Protein AF-A0A2L0GN59-F1 (afdb_monomer)

pLDDT: mean 80.86, std 14.69, range [40.16, 97.25]

Secondary structure (DSSP, 8-state):
-----GGG-TT-HHHHHHHHHHHHTS--TTHHHHHHHHHHHHHHHHHHHHT------PPPP-------S-TT--HHHHHHHHHHHHHHHHHHHHHHHHHHHHHHHHHHHHHHHTT--HHHHHHHHHHHHHHHHHHHHHHHHHHHHHHHHHHTS--------

Sequence (161 aa):
MAFKSLSKSRFNPVGGFADFWNEFRRPNPYRWPILAASVLPVAGILYWALDQQFYGEPERPRITYITTLEEGRSDAEIMAELVANQEVKDLRAAEEARIAARKKDMYKALGRAAGMDVEEIERKAEAERAAEKAAADRRREEAANASTNASAAPVQESAEQ

Radius of gyration: 37.27 Å; Cα contacts (8 Å, |Δi|>4): 10; chains: 1; bounding box: 92×48×72 Å

Structure (mmCIF, N/CA/C/O backbone):
data_AF-A0A2L0GN59-F1
#
_entry.id   AF-A0A2L0GN59-F1
#
loop_
_atom_site.group_PDB
_atom_site.id
_atom_site.type_symbol
_atom_site.label_atom_id
_atom_site.label_alt_id
_atom_site.label_comp_id
_atom_site.label_asym_id
_atom_site.label_entity_id
_atom_site.label_seq_id
_atom_site.pdbx_PDB_ins_code
_atom_site.Cartn_x
_atom_site.Cartn_y
_atom_site.Cartn_z
_atom_site.occupancy
_atom_site.B_iso_or_equiv
_atom_site.auth_seq_id
_atom_site.auth_comp_id
_atom_site.auth_asym_id
_atom_site.auth_atom_id
_atom_site.pdbx_PDB_model_num
ATOM 1 N N . MET A 1 1 ? 52.597 -9.584 37.296 1.00 40.16 1 MET A N 1
ATOM 2 C CA . MET A 1 1 ? 51.723 -10.053 36.197 1.00 40.16 1 MET A CA 1
ATOM 3 C C . MET A 1 1 ? 52.445 -9.784 34.882 1.00 40.16 1 MET A C 1
ATOM 5 O O . MET A 1 1 ? 52.520 -8.636 34.474 1.00 40.16 1 MET A O 1
ATOM 9 N N . ALA A 1 2 ? 53.087 -10.791 34.285 1.00 44.44 2 ALA A N 1
ATOM 10 C CA . ALA A 1 2 ? 53.855 -10.614 33.051 1.00 44.44 2 ALA A CA 1
ATOM 11 C C . ALA A 1 2 ? 52.956 -10.887 31.833 1.00 44.44 2 ALA A C 1
ATOM 13 O O . ALA A 1 2 ? 52.478 -12.010 31.666 1.00 44.44 2 ALA A O 1
ATOM 14 N N . PHE A 1 3 ? 52.719 -9.873 30.994 1.00 58.19 3 PHE A N 1
ATOM 15 C CA . PHE A 1 3 ? 52.050 -10.033 29.701 1.00 58.19 3 PHE A CA 1
ATOM 16 C C . PHE A 1 3 ? 52.980 -10.834 28.783 1.00 58.19 3 PHE A C 1
ATOM 18 O O . PHE A 1 3 ? 53.994 -10.339 28.291 1.00 58.19 3 PHE A O 1
ATOM 25 N N . LYS A 1 4 ? 52.684 -12.126 28.636 1.00 57.34 4 LYS A N 1
ATOM 26 C CA . LYS A 1 4 ? 53.454 -13.054 27.810 1.00 57.34 4 LYS A CA 1
ATOM 27 C C . LYS A 1 4 ? 53.346 -12.592 26.356 1.00 57.34 4 LYS A C 1
ATOM 29 O O . LYS A 1 4 ? 52.264 -12.622 25.782 1.00 57.34 4 LYS A O 1
ATOM 34 N N . SER A 1 5 ? 54.464 -12.141 25.789 1.00 55.16 5 SER A N 1
ATOM 35 C CA . SER A 1 5 ? 54.563 -11.683 24.402 1.00 55.16 5 SER A CA 1
ATOM 36 C C . SER A 1 5 ? 53.878 -12.659 23.436 1.00 55.16 5 SER A C 1
ATOM 38 O O . SER A 1 5 ? 54.333 -13.791 23.256 1.00 55.16 5 SER A O 1
ATOM 40 N N . LEU A 1 6 ? 52.811 -12.200 22.777 1.00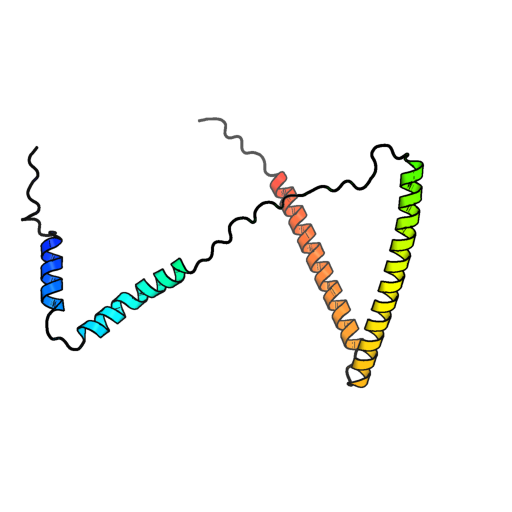 59.50 6 LEU A N 1
ATOM 41 C CA . LEU A 1 6 ? 52.127 -12.907 21.687 1.00 59.50 6 LEU A CA 1
ATOM 42 C C . LEU A 1 6 ? 53.014 -13.068 20.435 1.00 59.50 6 LEU A C 1
ATOM 44 O O . LEU A 1 6 ? 52.623 -13.759 19.497 1.00 59.50 6 LEU A O 1
ATOM 48 N N . SER A 1 7 ? 54.229 -12.497 20.422 1.00 57.62 7 SER A N 1
ATOM 49 C CA . SER A 1 7 ? 55.149 -12.550 19.276 1.00 57.62 7 SER A CA 1
ATOM 50 C C . SER A 1 7 ? 55.640 -13.959 18.913 1.00 57.62 7 SER A C 1
ATOM 52 O O . SER A 1 7 ? 56.103 -14.160 17.795 1.00 57.62 7 SER A O 1
ATOM 54 N N . LYS A 1 8 ? 55.515 -14.942 19.820 1.00 60.00 8 LYS A N 1
ATOM 55 C CA . LYS A 1 8 ? 55.851 -16.367 19.598 1.00 60.00 8 LYS A CA 1
ATOM 56 C C . LYS A 1 8 ? 54.624 -17.296 19.628 1.00 60.00 8 LYS A C 1
ATOM 58 O O . LYS A 1 8 ? 54.755 -18.484 19.914 1.00 60.00 8 LYS A O 1
ATOM 63 N N . SER A 1 9 ? 53.419 -16.780 19.377 1.00 66.88 9 SER A N 1
ATOM 64 C CA . SER A 1 9 ? 52.231 -17.622 19.179 1.00 66.88 9 SER A CA 1
ATOM 65 C C . SER A 1 9 ? 52.110 -18.025 17.708 1.00 66.88 9 SER A C 1
ATOM 67 O O . SER A 1 9 ? 52.174 -17.171 16.829 1.00 66.88 9 SER A O 1
ATOM 69 N N . ARG A 1 10 ? 51.871 -19.314 17.434 1.00 64.62 10 ARG A N 1
ATOM 70 C CA . ARG A 1 10 ? 51.554 -19.828 16.084 1.00 64.62 10 ARG A CA 1
ATOM 71 C C . ARG A 1 10 ? 50.277 -19.217 15.483 1.00 64.62 10 ARG A C 1
ATOM 73 O O . ARG A 1 10 ? 50.059 -19.317 14.286 1.00 64.62 10 ARG A O 1
ATOM 80 N N . PHE A 1 11 ? 49.453 -18.584 16.319 1.00 65.12 11 PHE A N 1
ATOM 81 C CA . PHE A 1 11 ? 48.249 -17.845 15.940 1.00 65.12 11 PHE A CA 1
ATOM 82 C C . PHE A 1 11 ? 48.479 -16.333 16.063 1.00 65.12 11 PHE A C 1
ATOM 84 O O . PHE A 1 11 ? 47.689 -15.625 16.681 1.00 65.12 11 PHE A O 1
ATOM 91 N N . ASN A 1 12 ? 49.609 -15.836 15.554 1.00 75.25 12 ASN A N 1
ATOM 92 C CA . ASN A 1 12 ? 49.862 -14.401 15.486 1.00 75.25 12 ASN A CA 1
ATOM 93 C C . ASN A 1 12 ? 49.162 -13.820 14.239 1.00 75.25 12 ASN A C 1
ATOM 95 O O . ASN A 1 12 ? 49.619 -14.089 13.124 1.00 75.25 12 ASN A O 1
ATOM 99 N N . PRO A 1 13 ? 48.096 -13.007 14.391 1.00 77.38 13 PRO A N 1
ATOM 100 C CA . PRO A 1 13 ? 47.350 -12.473 13.251 1.00 77.38 13 PRO A CA 1
ATOM 101 C C . PRO A 1 13 ? 48.215 -11.566 12.370 1.00 77.38 13 PRO A C 1
ATOM 103 O O . PRO A 1 13 ? 48.022 -11.521 11.160 1.00 77.38 13 PRO A O 1
ATOM 106 N N . VAL A 1 14 ? 49.218 -10.898 12.951 1.00 81.25 14 VAL A N 1
ATOM 107 C CA . VAL A 1 14 ? 50.114 -9.984 12.229 1.00 81.25 14 VAL A CA 1
ATOM 108 C C . VAL A 1 14 ? 50.932 -10.725 11.165 1.00 81.25 14 VAL A C 1
ATOM 110 O O . VAL A 1 14 ? 51.111 -10.207 10.066 1.00 81.25 14 VAL A O 1
ATOM 113 N N . GLY A 1 15 ? 51.382 -11.951 11.462 1.00 83.56 15 GLY A N 1
ATOM 114 C CA . GLY A 1 15 ? 52.101 -12.791 10.497 1.00 83.56 15 GLY A CA 1
ATOM 115 C C . GLY A 1 15 ? 51.203 -13.234 9.342 1.00 83.56 15 GLY A C 1
ATOM 116 O O . GLY A 1 15 ? 51.578 -13.087 8.185 1.00 83.56 15 GLY A O 1
ATOM 117 N N . GLY A 1 16 ? 49.972 -13.657 9.650 1.00 81.88 16 GLY A N 1
ATOM 118 C CA . GLY A 1 16 ? 48.996 -14.058 8.632 1.00 81.88 16 GLY A CA 1
ATOM 119 C C . GLY A 1 16 ? 48.619 -12.927 7.669 1.00 81.88 16 GLY A C 1
ATOM 120 O O . GLY A 1 16 ? 48.525 -13.153 6.465 1.00 81.88 16 GLY A O 1
ATOM 121 N N . PHE A 1 17 ? 48.469 -11.693 8.166 1.00 86.06 17 PHE A N 1
ATOM 122 C CA . PHE A 1 17 ? 48.243 -10.527 7.303 1.00 86.06 17 PHE A CA 1
ATOM 123 C C . PHE A 1 17 ? 49.450 -10.212 6.411 1.00 86.06 17 PHE A C 1
ATOM 125 O O . PHE A 1 17 ? 49.266 -9.882 5.240 1.00 86.06 17 PHE A O 1
ATOM 132 N N . ALA A 1 18 ? 50.674 -10.321 6.937 1.00 86.00 18 ALA A N 1
ATOM 133 C CA . ALA A 1 18 ? 51.889 -10.098 6.157 1.00 86.00 18 ALA A CA 1
ATOM 134 C C . ALA A 1 18 ? 52.062 -11.152 5.047 1.00 86.00 18 ALA A C 1
ATOM 136 O O . ALA A 1 18 ? 52.378 -10.795 3.911 1.00 86.00 18 ALA A O 1
ATOM 137 N N . ASP A 1 19 ? 51.785 -12.422 5.349 1.00 83.69 19 ASP A N 1
ATOM 138 C CA . ASP A 1 19 ? 51.842 -13.523 4.383 1.00 83.69 19 ASP A CA 1
ATOM 139 C C . ASP A 1 19 ? 50.776 -13.370 3.288 1.00 83.69 19 ASP A C 1
ATOM 141 O O . ASP A 1 19 ? 51.089 -13.462 2.098 1.00 83.69 19 ASP A O 1
ATOM 145 N N . PHE A 1 20 ? 49.538 -13.030 3.665 1.00 86.25 20 PHE A N 1
ATOM 146 C CA . PHE A 1 20 ? 48.465 -12.717 2.716 1.00 86.25 20 PHE A CA 1
ATOM 147 C C . PHE A 1 20 ? 48.837 -11.553 1.789 1.00 86.25 20 PHE A C 1
ATOM 149 O O . PHE A 1 20 ? 48.651 -11.625 0.575 1.00 86.25 20 PHE A O 1
ATOM 156 N N . TRP A 1 21 ? 49.395 -10.478 2.345 1.00 86.94 21 TRP A N 1
ATOM 157 C CA . TRP A 1 21 ? 49.762 -9.282 1.591 1.00 86.94 21 TRP A CA 1
ATOM 158 C C . TRP A 1 21 ? 50.926 -9.520 0.622 1.00 86.94 21 TRP A C 1
ATOM 160 O O . TRP A 1 21 ? 50.932 -8.989 -0.494 1.00 86.94 21 TRP A O 1
ATOM 170 N N . ASN A 1 22 ? 51.888 -10.353 1.022 1.00 88.00 22 ASN A N 1
ATOM 171 C CA . ASN A 1 22 ? 52.971 -10.800 0.155 1.00 88.00 22 ASN A CA 1
ATOM 172 C C . ASN A 1 22 ? 52.451 -11.642 -1.019 1.00 88.00 22 ASN A C 1
ATOM 174 O O . ASN A 1 22 ? 52.909 -11.440 -2.143 1.00 88.00 22 ASN A O 1
ATOM 178 N N . GLU A 1 23 ? 51.482 -12.535 -0.793 1.00 84.94 23 GLU A N 1
ATOM 179 C CA . GLU A 1 23 ? 50.853 -13.326 -1.861 1.00 84.94 23 GLU A CA 1
ATOM 180 C C . GLU A 1 23 ? 50.005 -12.447 -2.794 1.00 84.94 23 GLU A C 1
ATOM 182 O O . GLU A 1 23 ? 50.111 -12.540 -4.016 1.00 84.94 23 GLU A O 1
ATOM 187 N N . PHE A 1 24 ? 49.222 -11.523 -2.233 1.00 84.38 24 PHE A N 1
ATOM 188 C CA . PHE A 1 24 ? 48.335 -10.637 -2.990 1.00 84.38 24 PHE A CA 1
ATOM 189 C C . PHE A 1 24 ? 49.088 -9.697 -3.949 1.00 84.38 24 PHE A C 1
ATOM 191 O O . PHE A 1 24 ? 48.605 -9.390 -5.042 1.00 84.38 24 PHE A O 1
ATOM 198 N N . ARG A 1 25 ? 50.295 -9.253 -3.571 1.00 84.75 25 ARG A N 1
ATOM 199 C CA . ARG A 1 25 ? 51.154 -8.394 -4.406 1.00 84.75 25 ARG A CA 1
ATOM 200 C C . ARG A 1 25 ? 51.852 -9.125 -5.549 1.00 84.75 25 ARG A C 1
ATOM 202 O O . ARG A 1 25 ? 52.415 -8.457 -6.421 1.00 84.75 25 ARG A O 1
ATOM 209 N N . ARG A 1 26 ? 51.829 -10.460 -5.582 1.00 86.31 26 ARG A N 1
ATOM 210 C CA . ARG A 1 26 ? 52.428 -11.210 -6.690 1.00 86.31 26 ARG A CA 1
ATOM 211 C C . ARG A 1 26 ? 51.730 -10.865 -8.014 1.00 86.31 26 ARG A C 1
ATOM 213 O O . ARG A 1 26 ? 50.524 -10.586 -8.043 1.00 86.31 26 ARG A O 1
ATOM 220 N N . PRO A 1 27 ? 52.465 -10.857 -9.138 1.00 80.69 27 PRO A N 1
ATOM 221 C CA . PRO A 1 27 ? 51.890 -10.594 -10.450 1.00 80.69 27 PRO A CA 1
ATOM 222 C C . PRO A 1 27 ? 51.091 -11.814 -10.934 1.00 80.69 27 PRO A C 1
ATOM 224 O O . PRO A 1 27 ? 51.559 -12.594 -11.756 1.00 80.69 27 PRO A O 1
ATOM 227 N N . ASN A 1 28 ? 49.879 -11.990 -10.403 1.00 84.19 28 ASN A N 1
ATOM 228 C CA . ASN A 1 28 ? 48.912 -12.981 -10.870 1.00 84.19 28 ASN A CA 1
ATOM 229 C C . ASN A 1 28 ? 47.778 -12.272 -11.638 1.00 84.19 28 ASN A C 1
ATOM 231 O O . ASN A 1 28 ? 47.144 -11.374 -11.069 1.00 84.19 28 ASN A O 1
ATOM 235 N N . PRO A 1 29 ? 47.489 -12.654 -12.898 1.00 86.75 29 PRO A N 1
ATOM 236 C CA . PRO A 1 29 ? 46.415 -12.043 -13.685 1.00 86.75 29 PRO A CA 1
ATOM 237 C C . PRO A 1 29 ? 45.017 -12.227 -13.067 1.00 86.75 29 PRO A C 1
ATOM 239 O O . PRO A 1 29 ? 44.141 -11.395 -13.288 1.00 86.75 29 PRO A O 1
ATOM 242 N N . TYR A 1 30 ? 44.809 -13.256 -12.239 1.00 87.31 30 TYR A N 1
ATOM 243 C CA . TYR A 1 30 ? 43.501 -13.606 -11.670 1.00 87.31 30 TYR A CA 1
ATOM 244 C C . TYR A 1 30 ? 43.247 -13.077 -10.251 1.00 87.31 30 TYR A C 1
ATOM 246 O O . TYR A 1 30 ? 42.200 -13.364 -9.671 1.00 87.31 30 TYR A O 1
ATOM 254 N N . ARG A 1 31 ? 44.150 -12.262 -9.688 1.00 87.81 31 ARG A N 1
ATOM 255 C CA . ARG A 1 31 ? 44.024 -11.734 -8.312 1.00 87.81 31 ARG A CA 1
ATOM 256 C C . ARG A 1 31 ? 42.715 -10.977 -8.054 1.00 87.81 31 ARG A C 1
ATOM 258 O O . ARG A 1 31 ? 42.063 -11.201 -7.042 1.00 87.81 31 ARG A O 1
ATOM 265 N N . TRP A 1 32 ? 42.314 -10.112 -8.984 1.00 87.62 32 TRP A N 1
ATOM 266 C CA . TRP A 1 32 ? 41.094 -9.310 -8.873 1.00 87.62 32 TRP A CA 1
ATOM 267 C C . TRP A 1 32 ? 39.827 -10.123 -9.166 1.00 87.62 32 TRP A C 1
ATOM 269 O O . TRP A 1 32 ? 38.899 -10.029 -8.366 1.00 87.62 32 TRP A O 1
ATOM 279 N N . PRO A 1 33 ? 39.778 -10.965 -10.222 1.00 92.69 33 PRO A N 1
ATOM 280 C CA . PRO A 1 33 ? 38.646 -11.861 -10.452 1.00 92.69 33 PRO A CA 1
ATOM 281 C C . PRO A 1 33 ? 38.334 -12.791 -9.275 1.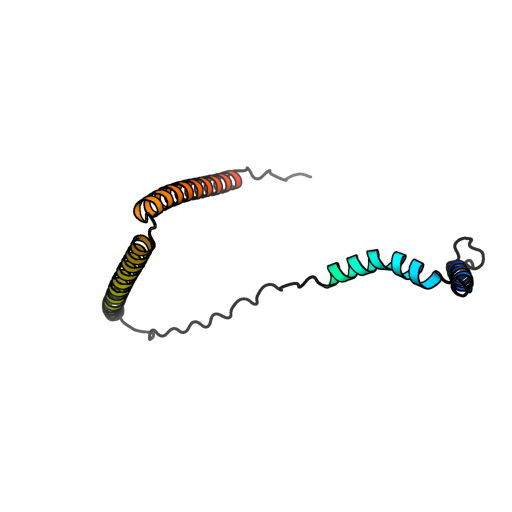00 92.69 33 PRO A C 1
ATOM 283 O O . PRO A 1 33 ? 37.180 -12.891 -8.872 1.00 92.69 33 PRO A O 1
ATOM 286 N N . ILE A 1 34 ? 39.348 -13.440 -8.690 1.00 90.50 34 ILE A N 1
ATOM 287 C CA . ILE A 1 34 ? 39.155 -14.374 -7.567 1.00 90.50 34 ILE A CA 1
ATOM 288 C C . ILE A 1 34 ? 38.711 -13.624 -6.307 1.00 90.50 34 ILE A C 1
ATOM 290 O O . ILE A 1 34 ? 37.807 -14.086 -5.606 1.00 90.50 34 ILE A O 1
ATOM 294 N N . LEU A 1 35 ? 39.297 -12.450 -6.038 1.00 89.81 35 LEU A N 1
ATOM 295 C CA . LEU A 1 35 ? 38.892 -11.608 -4.913 1.00 89.81 35 LEU A CA 1
ATOM 296 C C . LEU A 1 35 ? 37.438 -11.147 -5.071 1.00 89.81 35 LEU A C 1
ATOM 298 O O . LEU A 1 35 ? 36.653 -11.274 -4.136 1.00 89.81 35 LEU A O 1
ATOM 302 N N . ALA A 1 36 ? 37.062 -10.673 -6.260 1.00 92.81 36 ALA A N 1
ATOM 303 C CA . ALA A 1 36 ? 35.695 -10.261 -6.552 1.00 92.81 36 ALA A CA 1
ATOM 304 C C . ALA A 1 36 ? 34.715 -11.430 -6.386 1.00 92.81 36 ALA A C 1
ATOM 306 O O . ALA A 1 36 ? 33.734 -11.299 -5.661 1.00 92.81 36 ALA A O 1
ATOM 307 N N . ALA A 1 37 ? 35.017 -12.596 -6.967 1.00 95.88 37 ALA A N 1
ATOM 308 C CA . ALA A 1 37 ? 34.192 -13.796 -6.837 1.00 95.88 37 ALA A CA 1
ATOM 309 C C . ALA A 1 37 ? 34.003 -14.230 -5.373 1.00 95.88 37 ALA A C 1
ATOM 311 O O . ALA A 1 37 ? 32.914 -14.650 -4.994 1.00 95.88 37 ALA A O 1
ATOM 312 N N . SER A 1 38 ? 35.039 -14.083 -4.543 1.00 93.94 38 SER A N 1
ATOM 313 C CA . SER A 1 38 ? 34.989 -14.427 -3.116 1.00 93.94 38 SER A CA 1
ATOM 314 C C . SER A 1 38 ? 34.162 -13.437 -2.289 1.00 93.94 38 SER A C 1
ATOM 316 O O . SER A 1 38 ? 33.492 -13.835 -1.340 1.00 93.94 38 SER A O 1
ATOM 318 N N . VAL A 1 39 ? 34.203 -12.145 -2.630 1.00 96.31 39 VAL A N 1
ATOM 319 C CA . VAL A 1 39 ? 33.499 -11.083 -1.887 1.00 96.31 39 VAL A CA 1
ATOM 320 C C . VAL A 1 39 ? 32.026 -10.983 -2.288 1.00 96.31 39 VAL A C 1
ATOM 322 O O . VAL A 1 39 ? 31.190 -10.643 -1.451 1.00 96.31 39 VAL A O 1
ATOM 325 N N . LEU A 1 40 ? 31.692 -11.30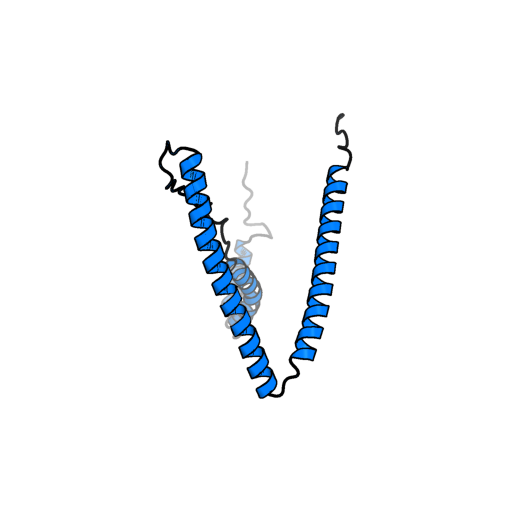8 -3.542 1.00 97.25 40 LEU A N 1
ATOM 326 C CA . LEU A 1 40 ? 30.348 -11.152 -4.108 1.00 97.25 40 LEU A CA 1
ATOM 327 C C . LEU A 1 40 ? 29.217 -11.774 -3.264 1.00 97.25 40 LEU A C 1
ATOM 329 O O . LEU A 1 40 ? 28.240 -11.067 -3.020 1.00 97.25 40 LEU A O 1
ATOM 333 N N . PRO A 1 41 ? 29.309 -13.025 -2.766 1.00 95.50 41 PRO A N 1
ATOM 334 C CA . PRO A 1 41 ? 28.234 -13.622 -1.971 1.00 95.50 41 PRO A CA 1
ATOM 335 C C . PRO A 1 41 ? 27.965 -12.861 -0.668 1.00 95.50 41 PRO A C 1
ATOM 337 O O . PRO A 1 41 ? 26.815 -12.613 -0.317 1.00 95.50 41 PRO A O 1
ATOM 340 N N . VAL A 1 42 ? 29.025 -12.446 0.031 1.00 96.12 42 VAL A N 1
ATOM 341 C CA . VAL A 1 42 ? 28.913 -11.721 1.306 1.00 96.12 42 VAL A CA 1
ATOM 342 C C . VAL A 1 42 ? 28.383 -10.311 1.073 1.00 96.12 42 VAL A C 1
ATOM 344 O O . VAL A 1 42 ? 27.463 -9.877 1.761 1.00 96.12 42 VAL A O 1
ATOM 347 N N . ALA A 1 43 ? 28.921 -9.608 0.074 1.00 95.38 43 ALA A N 1
ATOM 348 C CA . ALA A 1 43 ? 28.448 -8.282 -0.299 1.00 95.38 43 ALA A CA 1
ATOM 349 C C . ALA A 1 43 ? 26.973 -8.304 -0.729 1.00 95.38 43 ALA A C 1
ATOM 351 O O . ALA A 1 43 ? 26.228 -7.406 -0.355 1.00 95.38 43 ALA A O 1
ATOM 352 N N . GLY A 1 44 ? 26.536 -9.343 -1.450 1.00 95.75 44 GLY A N 1
ATOM 353 C CA . GLY A 1 44 ? 25.139 -9.523 -1.849 1.00 95.75 44 GLY A CA 1
ATOM 354 C C . GLY A 1 44 ? 24.196 -9.712 -0.659 1.00 95.75 44 GLY A C 1
ATOM 355 O O . GLY A 1 44 ? 23.153 -9.065 -0.601 1.00 95.75 44 GLY A O 1
ATOM 356 N N . ILE A 1 45 ? 24.583 -10.534 0.322 1.00 95.25 45 ILE A N 1
ATOM 357 C CA . ILE A 1 45 ? 23.801 -10.722 1.555 1.00 95.25 45 ILE A CA 1
ATOM 358 C C . ILE A 1 45 ? 23.713 -9.413 2.345 1.00 95.25 45 ILE A C 1
ATOM 360 O O . ILE A 1 4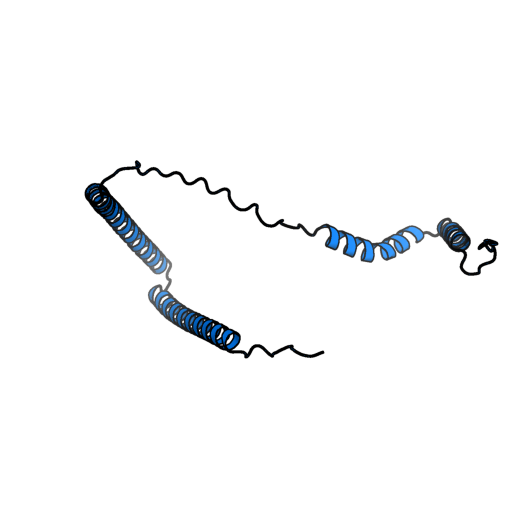5 ? 22.632 -9.049 2.800 1.00 95.25 45 ILE A O 1
ATOM 364 N N . LEU A 1 46 ? 24.828 -8.690 2.493 1.00 94.62 46 LEU A N 1
ATOM 365 C CA . LEU A 1 46 ? 24.846 -7.410 3.204 1.00 94.62 46 LEU A CA 1
ATOM 366 C C . LEU A 1 46 ? 24.027 -6.345 2.479 1.00 94.62 46 LEU A C 1
ATOM 368 O O . LEU A 1 46 ? 23.280 -5.622 3.123 1.00 94.62 46 LEU A O 1
ATOM 372 N N . TYR A 1 47 ? 24.126 -6.271 1.153 1.00 94.31 47 TYR A N 1
ATOM 373 C CA . TYR A 1 47 ? 23.314 -5.367 0.346 1.00 94.31 47 TYR A CA 1
ATOM 374 C C . TYR A 1 47 ? 21.818 -5.629 0.559 1.00 94.31 47 TYR A C 1
ATOM 376 O O . TYR A 1 47 ? 21.077 -4.704 0.875 1.00 94.31 47 TYR A O 1
ATOM 384 N N . TRP A 1 48 ? 21.393 -6.894 0.487 1.00 92.19 48 TRP A N 1
ATOM 385 C CA . TRP A 1 48 ? 20.004 -7.287 0.733 1.00 92.19 48 TRP A CA 1
ATOM 386 C C . TRP A 1 48 ? 19.535 -6.993 2.168 1.00 92.19 48 TRP A C 1
ATOM 388 O O . TRP A 1 48 ? 18.415 -6.528 2.378 1.00 92.19 48 TRP A O 1
ATOM 398 N N . ALA A 1 49 ? 20.395 -7.237 3.160 1.00 89.88 49 ALA A N 1
ATOM 399 C CA . ALA A 1 49 ? 20.084 -6.982 4.564 1.00 89.88 49 ALA A CA 1
ATOM 400 C C . ALA A 1 49 ? 19.988 -5.480 4.888 1.00 89.88 49 ALA A C 1
ATOM 402 O O . ALA A 1 49 ? 19.189 -5.087 5.734 1.00 89.88 49 ALA A O 1
ATOM 403 N N . LEU A 1 50 ? 20.790 -4.643 4.225 1.00 88.31 50 LEU A N 1
ATOM 404 C CA . LEU A 1 50 ? 20.785 -3.189 4.412 1.00 88.31 50 LEU A CA 1
ATOM 405 C C . LEU A 1 50 ? 19.617 -2.495 3.697 1.00 88.31 50 LEU A C 1
ATOM 407 O O . LEU A 1 50 ? 19.242 -1.398 4.097 1.00 88.31 50 LEU A O 1
ATOM 411 N N . ASP A 1 51 ? 19.033 -3.126 2.677 1.00 83.31 51 ASP A N 1
ATOM 412 C CA . ASP A 1 51 ? 17.888 -2.598 1.918 1.00 83.31 51 ASP A CA 1
ATOM 413 C C . ASP A 1 51 ? 16.534 -2.780 2.638 1.00 83.31 51 ASP A C 1
ATOM 415 O O . ASP A 1 51 ? 15.474 -2.433 2.121 1.00 83.31 51 ASP A O 1
ATOM 419 N N . GLN A 1 52 ? 16.534 -3.323 3.858 1.00 80.56 52 GLN A N 1
ATOM 420 C CA . GLN A 1 52 ? 15.311 -3.485 4.641 1.00 80.56 52 GLN A CA 1
ATOM 421 C C . GLN A 1 52 ? 14.803 -2.119 5.130 1.00 80.56 52 GLN A C 1
ATOM 423 O O . GLN A 1 52 ? 15.308 -1.552 6.101 1.00 80.56 52 GLN A O 1
ATOM 428 N N . GLN A 1 53 ? 13.768 -1.588 4.475 1.00 74.00 53 GLN A N 1
ATOM 429 C CA . GLN A 1 53 ? 13.034 -0.425 4.970 1.00 74.00 53 GLN A CA 1
ATOM 430 C C . GLN A 1 53 ? 12.177 -0.817 6.177 1.00 74.00 53 GLN A C 1
ATOM 432 O O . GLN A 1 53 ? 11.194 -1.548 6.058 1.00 74.00 53 GLN A O 1
ATOM 437 N N . PHE A 1 54 ? 12.533 -0.300 7.352 1.00 71.62 54 PHE A N 1
ATOM 438 C CA . PHE A 1 54 ? 11.682 -0.379 8.531 1.00 71.62 54 PHE A CA 1
ATOM 439 C C . PHE A 1 54 ? 10.680 0.777 8.495 1.00 71.62 54 PHE A C 1
ATOM 441 O O . PHE A 1 54 ? 11.031 1.928 8.760 1.00 71.62 54 PHE A O 1
ATOM 448 N N . TYR A 1 55 ? 9.426 0.480 8.156 1.00 72.06 55 TYR A N 1
ATOM 449 C CA . TYR A 1 55 ? 8.331 1.402 8.430 1.00 72.06 55 TYR A CA 1
ATOM 450 C C . TYR A 1 55 ? 8.112 1.391 9.941 1.00 72.06 55 TYR A C 1
ATOM 452 O O . TYR A 1 55 ? 7.586 0.424 10.489 1.00 72.06 55 TYR A O 1
ATOM 460 N N . GLY A 1 56 ? 8.583 2.438 10.623 1.00 74.25 56 GLY A N 1
ATOM 461 C CA . GLY A 1 56 ? 8.252 2.645 12.029 1.00 74.25 56 GLY A CA 1
ATOM 462 C C . GLY A 1 56 ? 6.736 2.639 12.218 1.00 74.25 56 GLY A C 1
ATOM 463 O O . GLY A 1 56 ? 6.001 3.007 11.298 1.00 74.25 56 GLY A O 1
ATOM 464 N N . GLU A 1 57 ? 6.283 2.207 13.397 1.00 74.94 57 GLU A N 1
ATOM 465 C CA . GLU A 1 57 ? 4.872 2.287 13.782 1.00 74.94 57 GLU A CA 1
ATOM 466 C C . GLU A 1 57 ? 4.355 3.688 13.409 1.00 74.94 57 GLU A C 1
ATOM 468 O O . GLU A 1 57 ? 4.966 4.677 13.838 1.00 74.94 57 GLU A O 1
ATOM 473 N N . PRO A 1 58 ? 3.316 3.808 12.561 1.00 75.31 58 PRO A N 1
ATOM 474 C CA . PRO A 1 58 ? 2.832 5.113 12.141 1.00 75.31 58 PRO A CA 1
ATOM 475 C C . PRO A 1 58 ? 2.509 5.929 13.391 1.00 75.31 58 PRO A C 1
ATOM 477 O O . PRO A 1 58 ? 1.849 5.425 14.306 1.00 75.31 58 PRO A O 1
ATOM 480 N N . GLU A 1 59 ? 2.999 7.174 13.456 1.00 73.06 59 GLU A N 1
ATOM 481 C CA . GLU A 1 59 ? 2.675 8.061 14.573 1.00 73.06 59 GLU A CA 1
ATOM 482 C C . GLU A 1 59 ? 1.162 8.046 14.772 1.00 73.06 59 GLU A C 1
ATOM 484 O O . GLU A 1 59 ? 0.401 8.238 13.816 1.00 73.06 59 GLU A O 1
ATOM 489 N N . ARG A 1 60 ? 0.721 7.772 16.009 1.00 76.50 60 ARG A N 1
ATOM 490 C CA . ARG A 1 60 ? -0.707 7.733 16.319 1.00 76.50 60 ARG A CA 1
ATOM 491 C C . ARG A 1 60 ? -1.329 9.034 15.808 1.00 76.50 60 ARG A C 1
ATOM 493 O O . ARG A 1 60 ? -0.860 10.106 16.205 1.00 76.50 60 ARG A O 1
ATOM 500 N N . PRO A 1 61 ? -2.348 8.965 14.933 1.00 77.75 61 PRO A N 1
ATOM 501 C CA . PRO A 1 61 ? -2.910 10.160 14.332 1.00 77.75 61 PRO A CA 1
ATOM 502 C C . PRO A 1 61 ? -3.381 11.091 15.447 1.00 77.75 61 PRO A C 1
ATOM 504 O O . PRO A 1 61 ? -4.102 10.677 16.357 1.00 77.75 61 PRO A O 1
ATOM 507 N N . ARG A 1 62 ? -2.954 12.355 15.397 1.00 74.00 62 ARG A N 1
ATOM 508 C CA . ARG A 1 62 ? -3.471 13.380 16.305 1.00 74.00 62 ARG A CA 1
ATOM 509 C C . ARG A 1 62 ? -4.917 13.661 15.914 1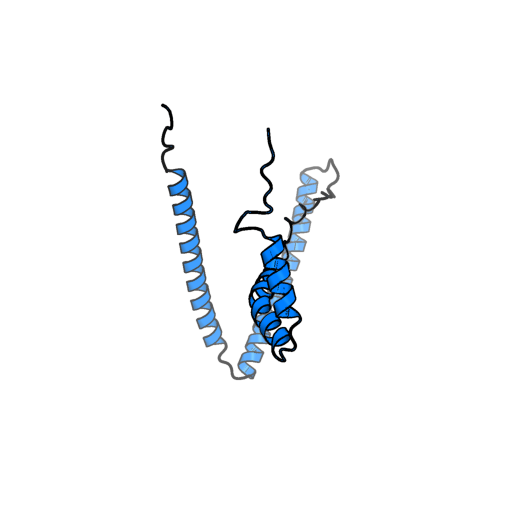.00 74.00 62 ARG A C 1
ATOM 511 O O . ARG A 1 62 ? -5.173 14.299 14.897 1.00 74.00 62 ARG A O 1
ATOM 518 N N . ILE A 1 63 ? -5.851 13.139 16.703 1.00 72.88 63 ILE A N 1
ATOM 519 C CA . ILE A 1 63 ? -7.281 13.369 16.510 1.00 72.88 63 ILE A CA 1
ATOM 520 C C . ILE A 1 63 ? -7.610 14.748 17.083 1.00 72.88 63 ILE A C 1
ATOM 522 O O . ILE A 1 63 ? -7.682 14.924 18.297 1.00 72.88 63 ILE A O 1
ATOM 526 N N . THR A 1 64 ? -7.804 15.731 16.206 1.00 72.19 64 THR A N 1
ATOM 527 C CA . THR A 1 64 ? -8.425 17.004 16.578 1.00 72.19 64 THR A CA 1
ATOM 528 C C . THR A 1 64 ? -9.934 16.813 16.534 1.00 72.19 64 THR A C 1
ATOM 530 O O . THR A 1 64 ? -10.523 16.747 15.455 1.00 72.19 64 THR A O 1
ATOM 533 N N . TYR A 1 65 ? -10.566 16.701 17.701 1.00 63.38 65 TYR A N 1
ATOM 534 C CA . TYR A 1 65 ? -12.023 16.709 17.791 1.00 63.38 65 TYR A CA 1
ATOM 535 C C . TYR A 1 65 ? -12.519 18.133 17.548 1.00 63.38 65 TYR A C 1
ATOM 537 O O . TYR A 1 65 ? -12.337 19.017 18.380 1.00 63.38 65 TYR A O 1
ATOM 545 N N . ILE A 1 66 ? -13.125 18.358 16.385 1.00 62.91 66 ILE A N 1
ATOM 546 C CA . ILE A 1 66 ? -13.856 19.589 16.092 1.00 62.91 66 ILE A CA 1
ATOM 547 C C . ILE A 1 66 ? -15.300 19.338 16.521 1.00 62.91 66 ILE A C 1
ATOM 549 O O . ILE A 1 66 ? -16.086 18.751 15.779 1.00 62.91 66 ILE A O 1
ATOM 553 N N . THR A 1 67 ? -15.649 19.730 17.743 1.00 59.47 67 THR A N 1
ATOM 554 C CA . THR A 1 67 ? -17.042 19.745 18.195 1.00 59.47 67 THR A CA 1
ATOM 555 C C . THR A 1 67 ? -17.729 20.955 17.565 1.00 59.47 67 THR A C 1
ATOM 557 O O . THR A 1 67 ? -17.578 22.077 18.033 1.00 59.47 67 THR A O 1
ATOM 560 N N . THR A 1 68 ? -18.451 20.751 16.461 1.00 61.34 68 THR A N 1
ATOM 561 C CA . THR A 1 68 ? -19.240 21.812 15.799 1.00 61.34 68 THR A CA 1
ATOM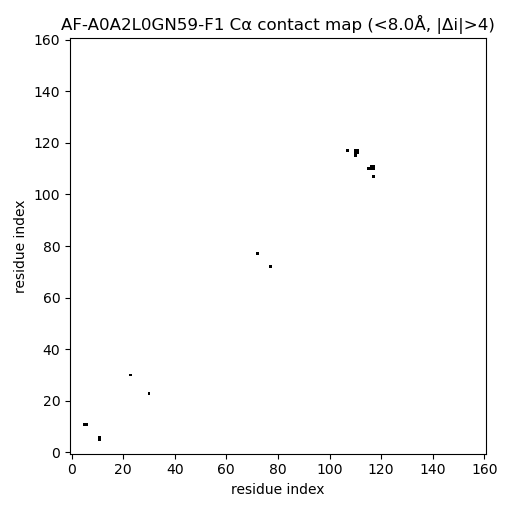 562 C C . THR A 1 68 ? -20.620 22.010 16.424 1.00 61.34 68 THR A C 1
ATOM 564 O O . THR A 1 68 ? -21.405 22.817 15.936 1.00 61.34 68 THR A O 1
ATOM 567 N N . LEU A 1 69 ? -20.953 21.235 17.455 1.00 64.75 69 LEU A N 1
ATOM 568 C CA . LEU A 1 69 ? -22.233 21.308 18.144 1.00 64.75 69 LEU A CA 1
ATOM 569 C C . LEU A 1 69 ? -22.056 22.272 19.318 1.00 64.75 69 LEU A C 1
ATOM 571 O O . LEU A 1 69 ? -21.233 22.028 20.194 1.00 64.75 69 LEU A O 1
ATOM 575 N N . GLU A 1 70 ? -22.784 23.383 19.286 1.00 63.66 70 GLU A N 1
ATOM 576 C CA . GLU A 1 70 ? -22.795 24.400 20.338 1.00 63.66 70 GLU A CA 1
ATOM 577 C C . GLU A 1 70 ? -23.147 23.766 21.698 1.00 63.66 70 GLU A C 1
ATOM 579 O O . GLU A 1 70 ? -24.117 23.008 21.807 1.00 63.66 70 GLU A O 1
ATOM 584 N N . GLU A 1 71 ? -22.339 24.027 22.732 1.00 63.88 71 GLU A N 1
ATOM 585 C CA . GLU A 1 71 ? -22.619 23.553 24.091 1.00 63.88 71 GLU A CA 1
ATOM 586 C C . GLU A 1 71 ? -23.897 24.240 24.603 1.00 63.88 71 GLU A C 1
ATOM 588 O O . GLU A 1 71 ? -23.912 25.451 24.806 1.00 63.88 71 GLU A O 1
ATOM 593 N N . GLY A 1 72 ? -24.981 23.476 24.794 1.00 67.50 72 GLY A N 1
ATOM 594 C CA . GLY A 1 72 ? -26.251 23.982 25.341 1.00 67.50 72 GLY A CA 1
ATOM 595 C C . GLY A 1 72 ? -27.494 23.813 24.460 1.00 67.50 72 GLY A C 1
ATOM 596 O O . GLY A 1 72 ? -28.565 24.265 24.860 1.00 67.50 72 GLY A O 1
ATOM 597 N N . ARG A 1 73 ? -27.396 23.159 23.294 1.00 68.75 73 ARG A N 1
ATOM 598 C CA . ARG A 1 73 ? -28.583 22.857 22.471 1.00 68.75 73 ARG A CA 1
ATOM 599 C C . ARG A 1 73 ? -29.532 21.895 23.175 1.00 68.75 73 ARG A C 1
ATOM 601 O O . ARG A 1 73 ? -29.095 20.940 23.815 1.00 68.75 73 ARG A O 1
ATOM 608 N N . SER A 1 74 ? -30.830 22.135 23.026 1.00 79.50 74 SER A N 1
ATOM 609 C CA . SER A 1 74 ? -31.860 21.269 23.593 1.00 79.50 74 SER A CA 1
ATOM 610 C C . SER A 1 74 ? -32.018 19.975 22.787 1.00 79.50 74 SER A C 1
ATOM 612 O O . SER A 1 74 ? -31.826 19.950 21.568 1.00 79.50 74 SER A O 1
ATOM 614 N N . ASP A 1 75 ? -32.440 18.897 23.451 1.00 76.88 75 ASP A N 1
ATOM 615 C CA . ASP A 1 75 ? -32.708 17.603 22.807 1.00 76.88 75 ASP A CA 1
ATOM 616 C C . ASP A 1 75 ? -33.698 17.728 21.633 1.00 76.88 75 ASP A C 1
ATOM 618 O O . ASP A 1 75 ? -33.566 17.039 20.622 1.00 76.88 75 ASP A O 1
ATOM 622 N N . ALA A 1 76 ? -34.664 18.649 21.724 1.00 79.44 76 ALA A N 1
ATOM 623 C CA . ALA A 1 76 ? -35.636 18.905 20.663 1.00 79.44 76 ALA A CA 1
ATOM 624 C C . ALA A 1 76 ? -34.986 19.478 19.390 1.00 79.44 76 ALA A C 1
ATOM 626 O O . ALA A 1 76 ? -35.335 19.070 18.281 1.00 79.44 76 ALA A O 1
ATOM 627 N N . GLU A 1 77 ? -34.019 20.384 19.535 1.00 77.25 77 GLU A N 1
ATOM 628 C CA . GLU A 1 77 ? -33.278 20.969 18.411 1.00 77.25 77 GLU A CA 1
ATOM 629 C C . GLU A 1 77 ? -32.342 19.944 17.766 1.00 77.25 77 GLU A C 1
ATOM 631 O O . GLU A 1 77 ? -32.248 19.877 16.540 1.00 77.25 77 GLU A O 1
ATOM 636 N N . ILE A 1 78 ? -31.712 19.088 18.576 1.00 77.31 78 ILE A N 1
ATOM 637 C CA . ILE A 1 78 ? -30.871 17.984 18.094 1.00 77.31 78 ILE A CA 1
ATOM 638 C C . ILE A 1 78 ? -31.702 17.004 17.264 1.00 77.31 78 ILE A C 1
ATOM 640 O O . ILE A 1 78 ? -31.286 16.605 16.176 1.00 77.31 78 ILE A O 1
ATOM 644 N N . MET A 1 79 ? -32.887 16.634 17.750 1.00 81.00 79 MET A N 1
ATOM 645 C CA . MET A 1 79 ? -33.777 15.718 17.039 1.00 81.00 79 MET A CA 1
ATOM 646 C C . MET A 1 79 ? -34.297 16.323 15.733 1.00 81.00 79 MET A C 1
ATOM 648 O O . MET A 1 79 ? -34.312 15.635 14.714 1.00 81.00 79 MET A O 1
ATOM 652 N N . ALA A 1 80 ? -34.670 17.606 15.731 1.00 82.25 80 ALA A N 1
ATOM 653 C CA . ALA A 1 80 ? -35.102 18.299 14.519 1.00 82.25 80 ALA A CA 1
ATOM 654 C C . ALA A 1 80 ? -33.988 18.345 13.460 1.00 82.25 80 ALA A C 1
ATOM 656 O O . ALA A 1 80 ? -34.228 18.051 12.287 1.00 82.25 80 ALA A O 1
ATOM 657 N N . GLU A 1 81 ? -32.754 18.646 13.872 1.00 78.94 81 GLU A N 1
ATOM 658 C CA . GLU A 1 81 ? -31.607 18.657 12.966 1.00 78.94 81 GLU A CA 1
ATOM 659 C C . GLU A 1 81 ? -31.249 17.250 12.473 1.00 78.94 81 GLU A C 1
ATOM 661 O O . GLU A 1 81 ? -30.920 17.065 11.303 1.00 78.94 81 GLU A O 1
ATOM 666 N N . LEU A 1 82 ? -31.337 16.236 13.337 1.00 84.50 82 LEU A N 1
ATOM 667 C CA . LEU A 1 82 ? -31.083 14.853 12.949 1.00 84.50 82 LEU A CA 1
ATOM 668 C C . LEU A 1 82 ? -32.084 14.383 11.893 1.00 84.50 82 LEU A C 1
ATOM 670 O O . LEU A 1 82 ? -31.668 13.769 10.915 1.00 84.50 82 LEU A O 1
ATOM 674 N N . VAL A 1 83 ? -33.371 14.702 12.057 1.00 87.56 83 VAL A N 1
ATOM 675 C CA . VAL A 1 83 ? -34.418 14.374 11.077 1.00 87.56 83 VAL A CA 1
ATOM 676 C C . VAL A 1 83 ? -34.154 15.079 9.746 1.00 87.56 83 VAL A C 1
ATOM 678 O O . VAL A 1 83 ? -34.153 14.421 8.707 1.00 87.56 83 VAL A O 1
ATOM 681 N N . ALA A 1 84 ? -33.840 16.377 9.766 1.00 82.62 84 ALA A N 1
ATOM 682 C CA . ALA A 1 84 ? -33.513 17.128 8.552 1.00 82.62 84 ALA A CA 1
ATOM 683 C C . ALA A 1 84 ? -32.262 16.570 7.846 1.00 82.62 84 ALA A C 1
ATOM 685 O O . ALA A 1 84 ? -32.231 16.394 6.628 1.00 82.62 84 ALA A O 1
ATOM 686 N N . ASN A 1 85 ? -31.227 16.227 8.614 1.00 82.88 85 ASN A N 1
ATOM 687 C CA . ASN A 1 85 ? -30.012 15.618 8.082 1.00 82.88 85 ASN A CA 1
ATOM 688 C C . ASN A 1 85 ? -30.260 14.198 7.559 1.00 82.88 85 ASN A C 1
ATOM 690 O O . ASN A 1 85 ? -29.621 13.791 6.587 1.00 82.88 85 ASN A O 1
ATOM 694 N N . GLN A 1 86 ? -31.160 13.441 8.187 1.00 85.94 86 GLN A N 1
ATOM 695 C CA . GLN A 1 86 ? -31.537 12.108 7.734 1.00 85.94 86 GLN A CA 1
ATOM 696 C C . GLN A 1 86 ? -32.259 12.180 6.389 1.00 85.94 86 GLN A C 1
ATOM 698 O O . GLN A 1 86 ? -31.879 11.457 5.477 1.00 85.94 86 GLN A O 1
ATOM 703 N N . GLU A 1 87 ? -33.185 13.123 6.213 1.00 87.00 87 GLU A N 1
ATOM 704 C CA . GLU A 1 87 ? -33.865 13.339 4.932 1.00 87.00 87 GLU A CA 1
ATOM 705 C C . GLU A 1 87 ? -32.866 13.653 3.806 1.00 87.00 87 GLU A C 1
ATOM 707 O O . GLU A 1 87 ? -32.899 13.044 2.737 1.00 87.00 87 GLU A O 1
ATOM 712 N N . VAL A 1 88 ? -31.898 14.540 4.060 1.00 85.62 88 VAL A N 1
ATOM 713 C CA . VAL A 1 88 ? -30.849 14.862 3.077 1.00 85.62 88 VAL A CA 1
ATOM 714 C C . VAL A 1 88 ? -29.974 13.644 2.759 1.00 85.62 88 VAL A C 1
ATOM 716 O O . VAL A 1 88 ? -29.588 13.447 1.603 1.00 85.62 88 VAL A O 1
ATOM 719 N N . LYS A 1 89 ? -29.645 12.820 3.761 1.00 86.56 89 LYS A N 1
ATOM 720 C CA . LYS A 1 89 ? -28.894 11.573 3.555 1.00 86.56 89 LYS A CA 1
ATOM 721 C C . LYS A 1 89 ? -29.691 10.574 2.723 1.00 86.56 89 LYS A C 1
ATOM 723 O O . LYS A 1 89 ? -29.133 10.015 1.782 1.00 86.56 89 LYS A O 1
ATOM 728 N N . ASP A 1 90 ? -30.971 10.400 3.025 1.00 90.69 90 ASP A N 1
ATOM 729 C CA . ASP A 1 90 ? -31.851 9.459 2.335 1.00 90.69 90 ASP A CA 1
ATOM 730 C C . ASP A 1 90 ? -32.038 9.859 0.867 1.00 90.69 90 ASP A C 1
ATOM 732 O O . ASP A 1 90 ? -31.927 9.016 -0.024 1.00 90.69 90 ASP A O 1
ATOM 736 N N . LEU A 1 91 ? -32.208 11.156 0.587 1.00 88.00 91 LEU A N 1
ATOM 737 C CA . LEU A 1 91 ? -32.282 11.679 -0.780 1.00 88.00 91 LEU A CA 1
ATOM 738 C C . LEU A 1 91 ? -30.995 11.417 -1.575 1.00 88.00 91 LEU A C 1
ATOM 740 O O . LEU A 1 91 ? -31.055 11.007 -2.736 1.00 88.00 91 LEU A O 1
ATOM 744 N N . ARG A 1 92 ? -29.823 11.617 -0.960 1.00 86.88 92 ARG A N 1
ATOM 745 C CA . ARG A 1 92 ? -28.531 11.322 -1.605 1.00 86.88 92 ARG A CA 1
ATOM 746 C C . ARG A 1 92 ? -28.348 9.828 -1.848 1.00 86.88 92 ARG A C 1
ATOM 748 O O . ARG A 1 92 ? -27.960 9.447 -2.947 1.00 86.88 92 ARG A O 1
ATOM 755 N N . ALA A 1 93 ? -28.682 8.991 -0.869 1.00 91.81 93 ALA A N 1
ATOM 756 C CA . ALA A 1 93 ? -28.602 7.541 -1.000 1.00 91.81 93 ALA A CA 1
ATOM 757 C C . ALA A 1 93 ? -29.534 7.017 -2.107 1.00 91.81 93 ALA A C 1
ATOM 759 O O . ALA A 1 93 ? -29.140 6.157 -2.895 1.00 91.81 93 ALA A O 1
ATOM 760 N N . ALA A 1 94 ? -30.745 7.572 -2.220 1.00 91.88 94 ALA A N 1
ATOM 761 C CA . ALA A 1 94 ? -31.680 7.238 -3.291 1.00 91.88 94 ALA A CA 1
ATOM 762 C C . ALA A 1 94 ? -31.127 7.618 -4.676 1.00 91.88 94 ALA A C 1
ATOM 764 O O . ALA A 1 94 ? -31.226 6.840 -5.629 1.00 91.88 94 ALA A O 1
ATOM 765 N N . GLU A 1 95 ? -30.504 8.791 -4.791 1.00 88.31 95 GLU A N 1
ATOM 766 C CA . GLU A 1 95 ? -29.880 9.253 -6.031 1.00 88.31 95 GLU A CA 1
ATOM 767 C C . GLU A 1 95 ? -28.668 8.393 -6.423 1.00 88.31 95 GLU A C 1
ATOM 769 O O . GLU A 1 95 ? -28.542 7.969 -7.575 1.00 88.31 95 GLU A O 1
ATOM 774 N N . GLU A 1 96 ? -27.806 8.056 -5.464 1.00 90.69 96 GLU A N 1
ATOM 775 C CA . GLU A 1 96 ? -26.672 7.154 -5.676 1.00 90.69 96 GLU A CA 1
ATOM 776 C C . GLU A 1 96 ? -27.130 5.760 -6.111 1.00 90.69 96 GLU A C 1
ATOM 778 O O . GLU A 1 96 ? -26.590 5.214 -7.077 1.00 90.69 96 GLU A O 1
ATOM 783 N N . ALA A 1 97 ? -28.166 5.209 -5.471 1.00 93.56 97 ALA A N 1
ATOM 784 C CA . ALA A 1 97 ? -28.758 3.930 -5.852 1.00 93.56 97 ALA A CA 1
ATOM 785 C C . ALA A 1 97 ? -29.311 3.970 -7.285 1.00 93.56 97 ALA A C 1
ATOM 787 O O . ALA A 1 97 ? -29.074 3.049 -8.072 1.00 93.56 97 ALA A O 1
ATOM 788 N N . ARG A 1 98 ? -29.977 5.067 -7.668 1.00 93.88 98 ARG A N 1
ATOM 789 C CA . ARG A 1 98 ? -30.466 5.286 -9.036 1.00 93.88 98 ARG A CA 1
ATOM 790 C C . ARG A 1 98 ? -29.323 5.323 -10.051 1.00 93.88 98 ARG A C 1
ATOM 792 O O . ARG A 1 98 ? -29.420 4.710 -11.116 1.00 93.88 98 ARG A O 1
ATOM 799 N N . ILE A 1 99 ? -28.240 6.038 -9.744 1.00 93.44 99 ILE A N 1
ATOM 800 C CA . ILE A 1 99 ? -27.056 6.124 -10.609 1.00 93.44 99 ILE A CA 1
ATOM 801 C C . ILE 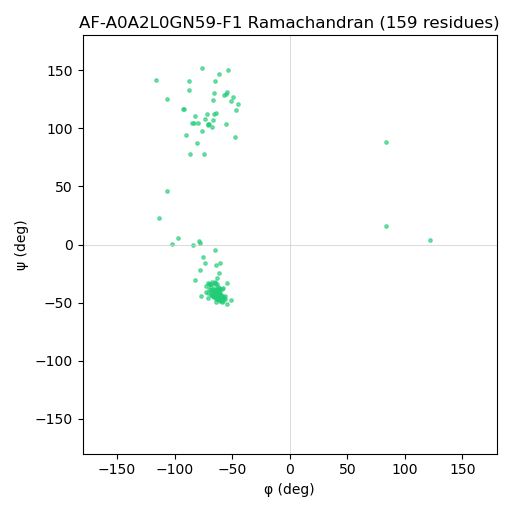A 1 99 ? -26.373 4.758 -10.716 1.00 93.44 99 ILE A C 1
ATOM 803 O O . ILE A 1 99 ? -25.995 4.355 -11.816 1.00 93.44 99 ILE A O 1
ATOM 807 N N . ALA A 1 100 ? -26.222 4.036 -9.607 1.00 93.81 100 ALA A N 1
ATOM 808 C CA . ALA A 1 100 ? -25.614 2.711 -9.579 1.00 93.81 100 ALA A CA 1
ATOM 809 C C . ALA A 1 100 ? -26.418 1.701 -10.410 1.00 93.81 100 ALA A C 1
ATOM 811 O O . ALA A 1 100 ? -25.832 0.987 -11.226 1.00 93.81 100 ALA A O 1
ATOM 812 N N . ALA A 1 101 ? -27.749 1.701 -10.277 1.00 94.00 101 ALA A N 1
ATOM 813 C CA . ALA A 1 101 ? -28.640 0.884 -11.099 1.00 94.00 101 ALA A CA 1
ATOM 814 C C . ALA A 1 101 ? -28.469 1.210 -12.589 1.00 94.00 101 ALA A C 1
ATOM 816 O O . ALA A 1 101 ? -28.174 0.323 -13.388 1.00 94.00 101 ALA A O 1
ATOM 817 N N . ARG A 1 102 ? -28.508 2.500 -12.952 1.00 93.50 102 ARG A N 1
ATOM 818 C CA . ARG A 1 102 ? -28.293 2.938 -14.338 1.00 93.50 102 ARG A CA 1
ATOM 819 C C . ARG A 1 102 ? -26.931 2.502 -14.879 1.00 93.50 102 ARG A C 1
ATOM 821 O O . ARG A 1 102 ? -26.848 2.030 -16.008 1.00 93.50 102 ARG A O 1
ATOM 828 N N . LYS A 1 103 ? -25.861 2.650 -14.092 1.00 94.12 103 LYS A N 1
ATOM 829 C CA . LYS A 1 103 ? -24.515 2.200 -14.476 1.00 94.12 103 LYS A CA 1
ATOM 830 C C . LYS A 1 103 ? -24.505 0.697 -14.735 1.00 94.12 103 LYS A C 1
ATOM 832 O O . LYS A 1 103 ? -24.010 0.283 -15.780 1.00 94.12 103 LYS A O 1
ATOM 837 N N . LYS A 1 104 ? -25.079 -0.106 -13.831 1.00 93.25 104 LYS A N 1
ATOM 838 C CA . LYS A 1 104 ? -25.198 -1.561 -14.002 1.00 93.25 104 LYS A CA 1
ATOM 839 C C . LYS A 1 104 ? -25.893 -1.886 -15.324 1.00 93.25 104 LYS A C 1
ATOM 841 O O . LYS A 1 104 ? -25.328 -2.616 -16.133 1.00 93.25 104 LYS A O 1
ATOM 846 N N . ASP A 1 105 ? -27.051 -1.283 -15.580 1.00 93.94 105 ASP A N 1
ATOM 847 C CA . ASP A 1 105 ? -27.833 -1.521 -16.798 1.00 93.94 105 ASP A CA 1
ATOM 848 C C . ASP A 1 105 ? -27.067 -1.139 -18.070 1.00 93.94 105 ASP A C 1
ATOM 850 O O . ASP A 1 105 ? -27.076 -1.889 -19.049 1.00 93.94 105 ASP A O 1
ATOM 854 N N . MET A 1 106 ? -26.343 -0.016 -18.048 1.00 94.31 106 MET A N 1
ATOM 855 C CA . MET A 1 106 ? -25.479 0.402 -19.155 1.00 94.31 106 MET A CA 1
ATOM 856 C C . MET A 1 106 ? -24.370 -0.618 -19.433 1.00 94.31 106 MET A C 1
ATOM 858 O O . MET A 1 106 ? -24.155 -0.977 -20.590 1.00 94.31 106 MET A O 1
ATOM 862 N N . TYR A 1 107 ? -23.693 -1.128 -18.398 1.00 91.62 107 TYR A N 1
ATOM 863 C CA . TYR A 1 107 ? -22.657 -2.151 -18.570 1.00 91.62 107 TYR A CA 1
ATOM 864 C C . TYR A 1 107 ? -23.230 -3.479 -19.070 1.00 91.62 107 TYR A C 1
ATOM 866 O O . TYR A 1 107 ? -22.632 -4.101 -19.947 1.00 91.62 107 TYR A O 1
ATOM 874 N N . LYS A 1 108 ? -24.416 -3.890 -18.599 1.00 94.06 108 LYS A N 1
ATOM 875 C CA . LYS A 1 108 ? -25.104 -5.067 -19.150 1.00 94.06 108 LYS A CA 1
ATOM 876 C C . LYS A 1 108 ? -25.459 -4.882 -20.621 1.00 94.06 108 LYS A C 1
ATOM 878 O O . LYS A 1 108 ? -25.310 -5.803 -21.420 1.00 94.06 108 LYS A O 1
ATOM 883 N N . ALA A 1 109 ? -25.965 -3.708 -20.992 1.00 93.94 109 ALA A N 1
ATOM 884 C CA . ALA A 1 109 ? -26.312 -3.399 -22.375 1.00 93.94 109 ALA A CA 1
ATOM 885 C C . ALA A 1 109 ? -25.071 -3.423 -23.278 1.00 93.94 109 ALA A C 1
ATOM 887 O O . ALA A 1 109 ? -25.108 -4.051 -24.334 1.00 93.94 109 ALA A O 1
ATOM 888 N N . LEU A 1 110 ? -23.965 -2.823 -22.828 1.00 95.25 110 LEU A N 1
ATOM 889 C CA . LEU A 1 110 ? -22.683 -2.870 -23.528 1.00 95.25 110 LEU A CA 1
ATOM 890 C C . LEU A 1 110 ? -22.173 -4.309 -23.677 1.00 95.25 110 LEU A C 1
ATOM 892 O O . LEU A 1 110 ? -21.747 -4.691 -24.762 1.00 95.25 110 LEU A O 1
ATOM 896 N N . GLY A 1 111 ? -22.259 -5.119 -22.619 1.00 93.38 111 GLY A N 1
ATOM 897 C CA . GLY A 1 111 ? -21.839 -6.517 -22.661 1.00 93.38 111 GLY A CA 1
ATOM 898 C C . GLY A 1 111 ? -22.641 -7.350 -23.658 1.00 93.38 111 GLY A C 1
ATOM 899 O O . GLY A 1 111 ? -22.051 -8.061 -24.468 1.00 93.38 111 GLY A O 1
ATOM 900 N N . ARG A 1 112 ? -23.969 -7.181 -23.679 1.00 94.75 112 ARG A N 1
ATOM 901 C CA . ARG A 1 112 ? -24.839 -7.823 -24.677 1.00 94.75 112 ARG A CA 1
ATOM 902 C C . ARG A 1 112 ? -24.508 -7.370 -26.099 1.00 94.75 112 ARG A C 1
ATOM 904 O O . ARG A 1 112 ? -24.430 -8.203 -26.994 1.00 94.75 112 ARG A O 1
ATOM 911 N N . ALA A 1 113 ? -24.275 -6.073 -26.307 1.00 93.56 113 ALA A N 1
ATOM 912 C CA . ALA A 1 113 ? -23.903 -5.532 -27.616 1.00 93.56 113 ALA A CA 1
ATOM 913 C C . ALA A 1 113 ? -22.532 -6.041 -28.102 1.00 93.56 113 ALA A C 1
ATOM 915 O O . ALA A 1 113 ? -22.346 -6.253 -29.296 1.00 93.56 113 ALA A O 1
ATOM 916 N N . ALA A 1 114 ? -21.596 -6.285 -27.181 1.00 92.25 114 ALA A N 1
ATOM 917 C CA . ALA A 1 114 ? -20.296 -6.894 -27.459 1.00 92.25 114 ALA A CA 1
ATOM 918 C C . ALA A 1 114 ? -20.356 -8.427 -27.647 1.00 92.25 114 ALA A C 1
ATOM 920 O O . ALA A 1 114 ? -19.319 -9.050 -27.866 1.00 92.25 114 ALA A O 1
ATOM 921 N N . GLY A 1 115 ? -21.545 -9.038 -27.562 1.00 91.06 115 GLY A N 1
ATOM 922 C CA . GLY A 1 115 ? -21.750 -10.475 -27.760 1.00 91.06 115 GLY A CA 1
ATOM 923 C C 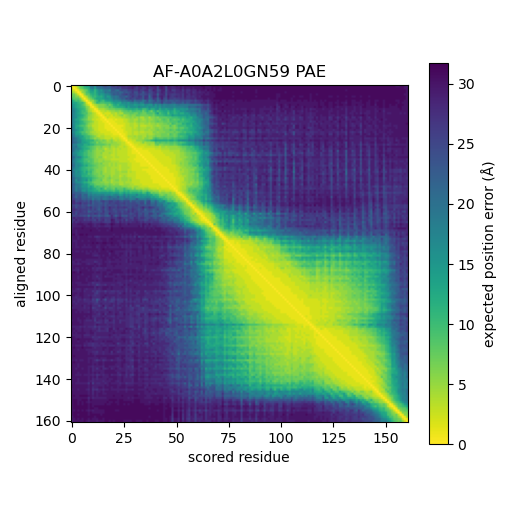. GLY A 1 115 ? -21.485 -11.349 -26.528 1.00 91.06 115 GLY A C 1
ATOM 924 O O . GLY A 1 115 ? -21.335 -12.558 -26.676 1.00 91.06 115 GLY A O 1
ATOM 925 N N . MET A 1 116 ? -21.418 -10.773 -25.323 1.00 90.75 116 MET A N 1
ATOM 926 C CA . MET A 1 116 ? -21.259 -11.530 -24.074 1.00 90.75 116 MET A CA 1
ATOM 927 C C . MET A 1 116 ? -22.612 -11.976 -23.499 1.00 90.75 116 MET A C 1
ATOM 929 O O . MET A 1 116 ? -23.570 -11.198 -23.479 1.00 90.75 116 MET A O 1
ATOM 933 N N . ASP A 1 117 ? -22.672 -13.196 -22.952 1.00 90.31 117 ASP A N 1
ATOM 934 C CA . ASP A 1 117 ? -23.818 -13.680 -22.170 1.00 90.31 117 ASP A CA 1
ATOM 935 C C . ASP A 1 117 ? -23.746 -13.144 -20.731 1.00 90.31 117 ASP A C 1
ATOM 937 O O . ASP A 1 117 ? -23.166 -13.741 -19.822 1.00 90.31 117 ASP A O 1
ATOM 941 N N . VAL A 1 118 ? -24.308 -11.952 -20.540 1.00 90.81 118 VAL A N 1
ATOM 942 C CA . VAL A 1 118 ? -24.305 -11.246 -19.252 1.00 90.81 118 VAL A CA 1
ATOM 943 C C . VAL A 1 118 ? -25.111 -11.990 -18.183 1.00 90.81 118 VAL A C 1
ATOM 945 O O . VAL A 1 118 ? -24.743 -11.940 -17.012 1.00 90.81 118 VAL A O 1
ATOM 948 N N . GLU A 1 119 ? -26.170 -12.703 -18.565 1.00 92.00 119 GLU A N 1
ATOM 949 C CA . GLU A 1 119 ? -27.037 -13.419 -17.623 1.00 92.00 119 GLU A CA 1
ATOM 950 C C . GLU A 1 119 ? -26.327 -14.657 -17.059 1.00 92.00 119 GLU A C 1
ATOM 952 O O . GLU A 1 119 ? -26.366 -14.920 -15.854 1.00 92.00 119 GLU A O 1
ATOM 957 N N . GLU A 1 120 ? -25.596 -15.392 -17.905 1.00 91.62 120 GLU A N 1
ATOM 958 C CA . GLU A 1 120 ? -24.757 -16.493 -17.437 1.00 91.62 120 GLU A CA 1
ATOM 959 C C . GLU A 1 120 ? -23.644 -15.999 -16.499 1.00 91.62 120 GLU A C 1
ATOM 961 O O . GLU A 1 120 ? -23.374 -16.636 -15.472 1.00 91.62 120 GLU A O 1
ATOM 966 N N . ILE A 1 121 ? -23.014 -14.866 -16.830 1.00 90.12 121 ILE A N 1
ATOM 967 C CA . ILE A 1 121 ? -21.965 -14.248 -16.009 1.00 90.12 121 ILE A CA 1
ATOM 968 C C . ILE A 1 121 ? -22.519 -13.840 -14.640 1.00 90.12 121 ILE A C 1
ATOM 970 O O . ILE A 1 121 ? -21.898 -14.142 -13.619 1.00 90.12 121 ILE A O 1
ATOM 974 N N . GLU A 1 122 ? -23.690 -13.200 -14.587 1.00 90.44 122 GLU A N 1
ATOM 975 C CA . GLU A 1 122 ? -24.309 -12.813 -13.316 1.00 90.44 122 GLU A CA 1
ATOM 976 C C . GLU A 1 122 ? -24.665 -14.022 -12.455 1.00 90.44 122 GLU A C 1
ATOM 978 O O . GLU A 1 122 ? -24.334 -14.035 -11.269 1.00 90.44 122 GLU A O 1
ATOM 983 N N . ARG A 1 123 ? -25.243 -15.071 -13.051 1.00 93.81 123 ARG A N 1
ATOM 984 C CA . ARG A 1 123 ? -25.575 -16.310 -12.338 1.00 93.81 123 ARG A CA 1
ATOM 985 C C . ARG A 1 123 ? -24.337 -16.977 -11.733 1.00 93.81 123 ARG A C 1
ATOM 987 O O . ARG A 1 123 ? -24.379 -17.430 -10.590 1.00 93.81 123 ARG A O 1
ATOM 994 N N . LYS A 1 124 ? -23.229 -17.042 -12.481 1.00 92.00 124 LYS A N 1
ATOM 995 C CA . LYS A 1 124 ? -21.951 -17.574 -11.972 1.00 92.00 124 LYS A CA 1
ATOM 996 C C . LYS A 1 124 ? -21.415 -16.715 -10.826 1.00 92.00 124 LYS A C 1
ATOM 998 O O . LYS A 1 124 ? -21.059 -17.257 -9.784 1.00 92.00 124 LYS A O 1
ATOM 1003 N N . ALA A 1 125 ? -21.435 -15.393 -10.987 1.00 90.25 125 ALA A N 1
ATOM 1004 C CA . ALA A 1 125 ? -20.964 -14.464 -9.965 1.00 90.25 125 ALA A CA 1
ATOM 1005 C C . ALA A 1 125 ? -21.820 -14.504 -8.684 1.00 90.25 125 ALA A C 1
ATOM 1007 O O . ALA A 1 125 ? -21.302 -14.328 -7.586 1.00 90.25 125 ALA A O 1
ATOM 1008 N N . GLU A 1 126 ? -23.130 -14.736 -8.788 1.00 92.56 126 GLU A N 1
ATOM 1009 C CA . GLU A 1 126 ? -24.003 -14.935 -7.625 1.00 92.56 126 GLU A CA 1
ATOM 1010 C C . GLU A 1 126 ? -23.696 -16.234 -6.881 1.00 92.56 126 GLU A C 1
ATOM 1012 O O . GLU A 1 126 ? -23.599 -16.218 -5.653 1.00 92.56 126 GLU A O 1
ATOM 1017 N N . ALA A 1 127 ? -23.483 -17.333 -7.609 1.00 93.69 127 ALA A N 1
ATOM 1018 C CA . ALA A 1 127 ? -23.094 -18.609 -7.015 1.00 93.69 127 ALA A CA 1
ATOM 1019 C C . ALA A 1 127 ? -21.742 -18.510 -6.287 1.00 93.69 127 ALA A C 1
ATOM 1021 O O . ALA A 1 127 ? -21.605 -19.000 -5.165 1.00 93.69 127 ALA A O 1
ATOM 1022 N N . GLU A 1 128 ? -20.769 -17.825 -6.890 1.00 91.19 128 GLU A N 1
ATOM 1023 C CA . GLU A 1 128 ? -19.457 -17.578 -6.290 1.00 91.19 128 GLU A CA 1
ATOM 1024 C C . GLU A 1 128 ? -19.566 -16.705 -5.033 1.00 91.19 128 GLU A C 1
ATOM 1026 O O . GLU A 1 128 ? -19.111 -17.116 -3.967 1.00 91.19 128 GLU A O 1
ATOM 1031 N N . ARG A 1 129 ? -20.279 -15.569 -5.097 1.00 92.00 129 ARG A N 1
ATOM 1032 C CA . ARG A 1 129 ? -20.508 -14.703 -3.925 1.00 92.00 129 ARG A CA 1
ATOM 1033 C C . ARG A 1 129 ? -21.208 -15.435 -2.779 1.00 92.00 129 ARG A C 1
ATOM 1035 O O . ARG A 1 129 ? -20.884 -15.205 -1.615 1.00 92.00 129 ARG A O 1
ATOM 1042 N N . ALA A 1 130 ? -22.169 -16.309 -3.080 1.00 94.06 130 ALA A N 1
ATOM 1043 C CA . ALA A 1 130 ? -22.845 -17.116 -2.067 1.00 94.06 130 ALA A CA 1
ATOM 1044 C C . ALA A 1 130 ? -21.888 -18.126 -1.410 1.00 94.06 130 ALA A C 1
ATOM 1046 O O . ALA A 1 130 ? -21.889 -18.268 -0.184 1.00 94.06 130 ALA A O 1
ATOM 1047 N N . ALA A 1 131 ? -21.042 -18.788 -2.204 1.00 93.00 131 ALA A N 1
ATOM 1048 C CA . ALA A 1 131 ? -20.035 -19.720 -1.704 1.00 93.00 131 ALA A CA 1
ATOM 1049 C C . ALA A 1 131 ? -18.970 -19.013 -0.849 1.00 93.00 131 ALA A C 1
ATOM 1051 O O . ALA A 1 131 ? -18.630 -19.496 0.235 1.00 93.00 131 ALA A O 1
ATOM 1052 N N . GLU A 1 132 ? -18.488 -17.851 -1.293 1.00 92.25 132 GLU A N 1
ATOM 1053 C CA . GLU A 1 132 ? -17.541 -17.019 -0.550 1.00 92.25 132 GLU A CA 1
ATOM 1054 C C . GLU A 1 132 ? -18.123 -16.540 0.773 1.00 92.25 132 GLU A C 1
ATOM 1056 O O . GLU A 1 132 ? -17.458 -16.651 1.804 1.00 92.25 132 GLU A O 1
ATOM 1061 N N . LYS A 1 133 ? -19.374 -16.063 0.768 1.00 94.38 133 LYS A N 1
ATOM 1062 C CA . LYS A 1 133 ? -20.062 -15.635 1.988 1.00 94.38 133 LYS A CA 1
ATOM 1063 C C . LYS A 1 133 ? -20.198 -16.792 2.973 1.00 94.38 133 LYS A C 1
ATOM 1065 O O . LYS A 1 133 ? -19.795 -16.648 4.120 1.00 94.38 133 LYS A O 1
ATOM 1070 N N . ALA A 1 134 ? -20.648 -17.963 2.519 1.00 92.56 134 ALA A N 1
ATOM 1071 C CA . ALA A 1 134 ? -20.742 -19.147 3.372 1.00 92.56 134 ALA A CA 1
ATOM 1072 C C . ALA A 1 134 ? -19.371 -19.580 3.926 1.00 92.56 134 ALA A C 1
ATOM 1074 O O . ALA A 1 134 ? -19.263 -19.995 5.077 1.00 92.56 134 ALA A O 1
ATOM 1075 N N . ALA A 1 135 ? -18.302 -19.475 3.131 1.00 92.12 135 ALA A N 1
ATOM 1076 C CA . ALA A 1 135 ? -16.946 -19.763 3.591 1.00 92.12 135 ALA A CA 1
ATOM 1077 C C . ALA A 1 135 ? -16.405 -18.701 4.563 1.00 92.12 135 ALA A C 1
ATOM 1079 O O . ALA A 1 135 ? -15.604 -19.027 5.437 1.00 92.12 135 ALA A O 1
ATOM 1080 N N . ALA A 1 136 ? -16.788 -17.435 4.402 1.00 92.25 136 ALA A N 1
ATOM 1081 C CA . ALA A 1 136 ? -16.438 -16.361 5.324 1.00 92.25 136 ALA A CA 1
ATOM 1082 C C . ALA A 1 136 ? -17.183 -16.508 6.656 1.00 92.25 136 ALA A C 1
ATOM 1084 O O . ALA A 1 136 ? -16.564 -16.361 7.706 1.00 92.25 136 ALA A O 1
ATOM 1085 N N . ASP A 1 137 ? -18.468 -16.856 6.616 1.00 92.25 137 ASP A N 1
ATOM 1086 C CA . ASP A 1 137 ? -19.285 -17.085 7.807 1.00 92.25 137 ASP A CA 1
ATOM 1087 C C . ASP A 1 137 ? -18.757 -18.291 8.602 1.00 92.25 137 ASP A C 1
ATOM 1089 O O . ASP A 1 137 ? -18.481 -18.148 9.790 1.00 92.25 137 ASP A O 1
ATOM 1093 N N . ARG A 1 138 ? -18.429 -19.414 7.940 1.00 91.06 138 ARG A N 1
ATOM 1094 C CA . ARG A 1 138 ? -17.750 -20.553 8.594 1.00 91.06 138 ARG A CA 1
ATOM 1095 C C . ARG A 1 138 ? -16.428 -20.160 9.254 1.00 91.06 138 ARG A C 1
ATOM 1097 O O . ARG A 1 138 ? -16.191 -20.500 10.406 1.00 91.06 138 ARG A O 1
ATOM 1104 N N . ARG A 1 139 ? -15.581 -19.388 8.562 1.00 90.56 139 ARG A N 1
ATOM 1105 C CA . ARG A 1 139 ? -14.310 -18.897 9.129 1.00 90.56 139 ARG A CA 1
ATOM 1106 C C . ARG A 1 139 ? -14.523 -17.989 10.343 1.00 90.56 139 ARG A C 1
ATOM 1108 O O . ARG A 1 139 ? -13.732 -18.031 11.281 1.00 90.56 139 ARG A O 1
ATOM 1115 N N . ARG A 1 140 ? -15.574 -17.164 10.335 1.00 88.62 140 ARG A N 1
ATOM 1116 C CA . ARG A 1 140 ? -15.942 -16.311 11.477 1.00 88.62 140 ARG A CA 1
ATOM 1117 C C . ARG A 1 140 ? -16.421 -17.144 12.662 1.00 88.62 140 ARG A C 1
ATOM 1119 O O . ARG A 1 140 ? -16.014 -16.863 13.783 1.00 88.62 140 ARG A O 1
ATOM 1126 N N . GLU A 1 141 ? -17.234 -18.165 12.417 1.00 87.56 141 GLU A N 1
ATOM 1127 C CA . GLU A 1 141 ? -17.707 -19.098 13.445 1.00 87.56 141 GLU A CA 1
ATOM 1128 C C . GLU A 1 141 ? -16.555 -19.914 14.049 1.00 87.56 141 GLU A C 1
ATOM 1130 O O . GLU A 1 141 ? -16.448 -20.025 15.267 1.00 87.56 141 GLU A O 1
ATOM 1135 N N . GLU A 1 142 ? -15.640 -20.425 13.223 1.00 87.31 142 GLU A N 1
ATOM 1136 C CA . GLU A 1 142 ? -14.430 -21.125 13.673 1.00 87.31 142 GLU A CA 1
ATOM 1137 C C . GLU A 1 142 ? -13.529 -20.219 14.523 1.00 87.31 142 GLU A C 1
ATOM 1139 O O . GLU A 1 142 ? -13.068 -20.633 15.588 1.00 87.31 142 GLU A O 1
ATOM 1144 N N . ALA A 1 143 ? -13.318 -18.968 14.100 1.00 85.44 143 ALA A N 1
ATOM 1145 C CA . ALA A 1 143 ? -12.543 -17.989 14.861 1.00 85.44 143 ALA A CA 1
ATOM 1146 C C . ALA A 1 143 ? -13.216 -17.617 16.195 1.00 85.44 143 ALA A C 1
ATOM 1148 O O . ALA A 1 143 ? -12.536 -17.500 17.216 1.00 85.44 143 ALA A O 1
ATOM 1149 N N . ALA A 1 144 ? -14.545 -17.473 16.208 1.00 84.94 144 ALA A N 1
ATOM 1150 C CA . ALA A 1 144 ? -15.311 -17.229 17.426 1.00 84.94 144 ALA A CA 1
ATOM 1151 C C . ALA A 1 144 ? -15.202 -18.415 18.401 1.00 84.94 144 ALA A C 1
ATOM 1153 O O . ALA A 1 144 ? -14.859 -18.220 19.564 1.00 84.94 144 ALA A O 1
ATOM 1154 N N . ASN A 1 145 ? -15.378 -19.647 17.915 1.00 81.81 145 ASN A N 1
ATOM 1155 C CA . ASN A 1 145 ? -15.265 -20.861 18.728 1.00 81.81 145 ASN A CA 1
ATOM 1156 C C . ASN A 1 145 ? -13.837 -21.085 19.256 1.00 81.81 145 ASN A C 1
ATOM 1158 O O . ASN A 1 145 ? -13.655 -21.490 20.405 1.00 81.81 145 ASN A O 1
ATOM 1162 N N . ALA A 1 146 ? -12.809 -20.788 18.454 1.00 78.75 146 ALA A N 1
ATOM 1163 C CA . ALA A 1 146 ? -11.415 -20.843 18.891 1.00 78.75 146 ALA A CA 1
ATOM 1164 C C . ALA A 1 146 ? -11.116 -19.812 19.992 1.00 78.75 146 ALA A C 1
ATOM 1166 O O . ALA A 1 146 ? -10.428 -20.130 20.962 1.00 78.75 146 ALA A O 1
ATOM 1167 N N . SER A 1 147 ? -11.677 -18.602 19.886 1.00 72.31 147 SER A N 1
ATOM 1168 C CA . SER A 1 147 ? -11.567 -17.570 20.922 1.00 72.31 147 SER A CA 1
ATOM 1169 C C . SER A 1 147 ? -12.269 -17.981 22.223 1.00 72.31 147 SER A C 1
ATOM 1171 O O . SER A 1 147 ? -11.701 -17.804 23.301 1.00 72.31 147 SER A O 1
ATOM 1173 N N . THR A 1 148 ? -13.453 -18.596 22.140 1.00 72.94 148 THR A N 1
ATOM 1174 C CA . THR A 1 148 ? -14.174 -19.120 23.311 1.00 72.94 148 THR A CA 1
ATOM 1175 C C . THR A 1 148 ? -13.420 -20.268 23.991 1.00 72.94 148 THR A C 1
ATOM 1177 O O . THR A 1 148 ? -13.303 -20.278 25.214 1.00 72.94 148 THR A O 1
ATOM 1180 N N . ASN A 1 149 ? -12.835 -21.193 23.224 1.00 65.19 149 ASN A N 1
ATOM 1181 C CA . ASN A 1 149 ? -12.058 -22.311 23.775 1.00 65.19 149 ASN A CA 1
ATOM 1182 C C . ASN A 1 149 ? -10.723 -21.862 24.393 1.00 65.19 149 ASN A C 1
ATOM 1184 O O . ASN A 1 149 ? -10.309 -22.412 25.411 1.00 65.19 149 ASN A O 1
ATOM 1188 N N . ALA A 1 150 ? -10.072 -20.836 23.835 1.00 59.69 150 ALA A N 1
ATOM 1189 C CA . ALA A 1 150 ? -8.873 -20.238 24.427 1.00 59.69 150 ALA A CA 1
ATOM 1190 C C . ALA A 1 150 ? -9.173 -19.506 25.748 1.00 59.69 150 ALA A C 1
ATOM 1192 O O . ALA A 1 150 ? -8.351 -19.519 26.659 1.00 59.69 150 ALA A O 1
ATOM 1193 N N . SER A 1 151 ? -10.369 -18.922 25.882 1.00 56.75 151 SER A N 1
ATOM 1194 C CA . SER A 1 151 ? -10.849 -18.314 27.132 1.00 56.75 151 SER A CA 1
ATOM 1195 C C . SER A 1 151 ? -11.246 -19.342 28.204 1.00 56.75 151 SER A C 1
ATOM 1197 O O . SER A 1 151 ? -11.406 -18.960 29.362 1.00 56.75 151 SER A O 1
ATOM 1199 N N . ALA A 1 152 ? -11.440 -20.613 27.837 1.00 54.06 152 ALA A N 1
ATOM 1200 C CA . ALA A 1 152 ? -11.869 -21.689 28.735 1.00 54.06 152 ALA A CA 1
ATOM 1201 C C . ALA A 1 152 ? -10.721 -22.619 29.183 1.00 54.06 152 ALA A C 1
ATOM 1203 O O . ALA A 1 152 ? -10.960 -23.560 29.941 1.00 54.06 152 ALA A O 1
ATOM 1204 N N . ALA A 1 153 ? -9.481 -22.379 28.739 1.00 40.91 153 ALA A N 1
ATOM 1205 C CA . ALA A 1 153 ? -8.320 -23.112 29.234 1.00 40.91 153 ALA A CA 1
ATOM 1206 C C . ALA A 1 153 ? -8.085 -22.768 30.722 1.00 40.91 153 ALA A C 1
ATOM 1208 O O . ALA A 1 153 ? -7.969 -21.585 31.055 1.00 40.91 153 ALA A O 1
ATOM 1209 N N . PRO A 1 154 ? -8.031 -23.758 31.635 1.00 44.53 154 PRO A N 1
ATOM 1210 C CA . PRO A 1 154 ? -7.859 -23.488 33.054 1.00 44.53 154 PRO A CA 1
ATOM 1211 C C . PRO A 1 154 ? -6.475 -22.882 33.288 1.00 44.53 154 PRO A C 1
ATOM 1213 O O . PRO A 1 154 ? -5.467 -23.413 32.818 1.00 44.53 154 PRO A O 1
ATOM 1216 N N . VAL A 1 155 ? -6.443 -21.770 34.025 1.00 49.66 155 VAL A N 1
ATOM 1217 C CA . VAL A 1 155 ? -5.225 -21.183 34.589 1.00 49.66 155 VAL A CA 1
ATOM 1218 C C . VAL A 1 155 ? -4.550 -22.277 35.413 1.00 49.66 155 VAL A C 1
ATOM 1220 O O . VAL A 1 155 ? -5.033 -22.630 36.486 1.00 49.66 155 VAL A O 1
ATOM 1223 N N . GLN A 1 156 ? -3.480 -22.872 34.878 1.00 43.88 156 GLN A N 1
ATOM 1224 C CA . GLN A 1 156 ? -2.637 -23.779 35.642 1.00 43.88 156 GLN A CA 1
ATOM 1225 C C . GLN A 1 156 ? -1.953 -22.953 36.728 1.00 43.88 156 GLN A C 1
ATOM 1227 O O . GLN A 1 156 ? -1.097 -22.111 36.467 1.00 43.88 156 GLN A O 1
ATOM 1232 N N . GLU A 1 157 ? -2.438 -23.188 37.936 1.00 46.72 157 GLU A N 1
ATOM 1233 C CA . GLU A 1 157 ? -1.934 -22.775 39.232 1.00 46.72 157 GLU A CA 1
ATOM 1234 C C . GLU A 1 157 ? -0.430 -23.064 39.344 1.00 46.72 157 GLU A C 1
ATOM 1236 O O . GLU A 1 157 ? -0.004 -24.155 39.707 1.00 46.72 157 GLU A O 1
ATOM 1241 N N . SER A 1 158 ? 0.397 -22.078 39.000 1.00 45.78 158 SER A N 1
ATOM 1242 C CA . SER A 1 158 ? 1.799 -22.032 39.405 1.00 45.78 158 SER A CA 1
ATOM 1243 C C . SER A 1 158 ? 1.883 -21.361 40.775 1.00 45.78 158 SER A C 1
ATOM 1245 O O . SER A 1 158 ? 2.199 -20.175 40.887 1.00 45.78 158 SER A O 1
ATOM 1247 N N . ALA A 1 159 ? 1.552 -22.133 41.806 1.00 46.12 159 ALA A N 1
ATOM 1248 C CA . ALA A 1 159 ? 2.029 -21.938 43.166 1.00 46.12 159 ALA A CA 1
ATOM 1249 C C . ALA A 1 159 ? 2.862 -23.172 43.543 1.00 46.12 159 ALA A C 1
ATOM 1251 O O . ALA A 1 159 ? 2.503 -24.287 43.184 1.00 46.12 159 ALA A O 1
ATOM 1252 N N . GLU A 1 160 ? 3.956 -22.935 44.267 1.00 41.81 160 GLU A N 1
ATOM 1253 C CA . GLU A 1 160 ? 4.966 -23.899 44.735 1.00 41.81 160 GLU A CA 1
ATOM 1254 C C . GLU A 1 160 ? 6.073 -24.266 43.731 1.00 41.81 160 GLU A C 1
ATOM 1256 O O . GLU A 1 160 ? 6.012 -25.263 43.012 1.00 41.81 160 GLU A O 1
ATOM 1261 N N . GLN A 1 161 ? 7.152 -23.473 43.750 1.00 41.94 161 GLN A N 1
ATOM 1262 C CA . GLN A 1 161 ? 8.432 -23.862 44.372 1.00 41.94 161 GLN A CA 1
ATOM 1263 C C . GLN A 1 161 ? 9.372 -22.660 44.511 1.00 41.94 161 GLN A C 1
ATOM 1265 O O . GLN A 1 161 ? 9.484 -21.876 43.543 1.00 41.94 161 GLN A O 1
#

Mean predicted aligned error: 19.15 Å

Foldseek 3Di:
DDPPDPPPPPPDVVVVVVVVVVVLPPPDPCSVVVVCVVCVVVVVVVVVVVPDDDPPDPDDDDDDDDPPDDPPDDPVVVVVVVVVVVVVVVVVVVVVVVVVVVVVVVVLVVCVVVVHPVVVVVVVVVVVVVVVVVVVVVVVVVVVVVVVVVVVPDDPDPDDD

Solvent-accessible surface area (backbone atoms only — not comparable to full-atom values): 9936 Å² total; per-residue (Å²): 137,82,85,76,73,61,89,80,43,97,84,35,64,70,57,55,53,52,52,51,51,58,60,68,69,47,97,55,94,55,58,61,61,53,50,48,64,66,44,47,64,59,52,50,53,49,52,58,64,68,66,63,81,80,80,66,82,74,76,78,77,84,80,78,84,78,78,84,68,70,91,82,72,51,71,68,58,54,50,53,50,49,51,55,51,46,53,56,48,50,54,50,52,52,50,50,50,53,51,52,52,51,50,52,53,50,53,48,52,50,34,47,76,72,71,44,67,54,66,63,52,50,54,53,51,51,54,49,51,52,52,52,48,55,53,50,51,49,51,50,51,5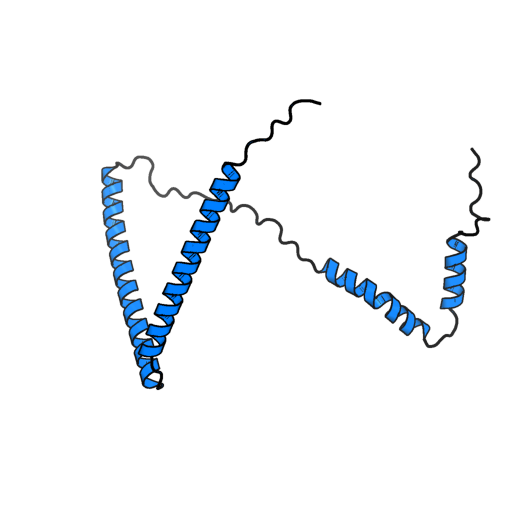2,52,51,53,51,53,53,53,64,71,64,58,77,83,78,79,86,73,91,133